Protein AF-A0A2U3AP61-F1 (afdb_monomer_lite)

Sequence (165 aa):
MNELLLEYKETLKNTKALLNRLKENEACEEDLSNVRSWISNLEFTIKWIRTGRQPGATRAIERRAAYDREVPVEPYWIQLNKDSNVEVFEIEVSEEEIEKDEMKQDLIKEIMKVLDKREKEVFEMSSNKLSQYKIADMLGISRDEVKVIISRCKRKIKNEGWILV

Radius of gyration: 37.17 Å; chains: 1; bounding box: 68×36×92 Å

Foldseek 3Di:
DVVVLVVLVVVLVVLVVVLVVCVVVVHDPVVNVVSVVVNVVSVQVSVCVVVVARPPDPDGPVVCVVPPDDPPDDVVVVVVPDDPPDDPDPPPQPPVNVVVVVVVVVVVVVLVVQQDPVLVLLVVCVVVVDDLVVSCVVVVHDSVVSVVSPVVSCVSCVVVVDDDD

pLDDT: mean 78.59, std 13.41, range [38.88, 95.5]

Organism: NCBI:txid202750

Structure (mmCIF, N/CA/C/O backbone):
data_AF-A0A2U3AP61-F1
#
_entry.id   AF-A0A2U3AP61-F1
#
loop_
_atom_site.group_PDB
_atom_site.id
_atom_site.type_symbol
_atom_site.label_atom_id
_atom_site.label_alt_id
_atom_site.label_comp_id
_atom_site.label_asym_id
_atom_site.label_entity_id
_atom_site.label_seq_id
_atom_site.pdbx_PDB_ins_code
_atom_site.Cartn_x
_atom_site.Cartn_y
_atom_site.Cartn_z
_atom_site.occupancy
_atom_site.B_iso_or_equiv
_atom_site.auth_seq_id
_atom_site.auth_comp_id
_atom_site.auth_asym_id
_atom_site.auth_atom_id
_atom_site.pdbx_PDB_model_num
ATOM 1 N N . MET A 1 1 ? 26.438 9.961 -11.277 1.00 69.75 1 MET A N 1
ATOM 2 C CA . MET A 1 1 ? 25.276 9.876 -12.202 1.00 69.75 1 MET A CA 1
ATOM 3 C C . MET A 1 1 ? 25.638 10.300 -13.627 1.00 69.75 1 MET A C 1
ATOM 5 O O . MET A 1 1 ? 25.311 9.573 -14.553 1.00 69.75 1 MET A O 1
ATOM 9 N N . ASN A 1 2 ? 26.354 11.417 -13.81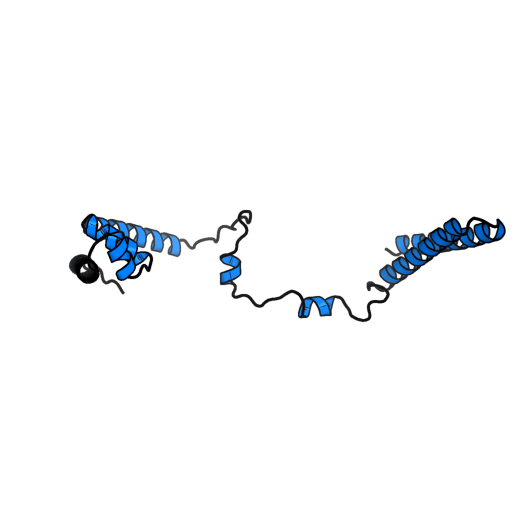6 1.00 79.62 2 ASN A N 1
ATOM 10 C CA . ASN A 1 2 ? 26.843 11.827 -15.144 1.00 79.62 2 ASN A CA 1
ATOM 11 C C . ASN A 1 2 ? 27.850 10.839 -15.756 1.00 79.62 2 ASN A C 1
ATOM 13 O O . ASN A 1 2 ? 27.800 10.598 -16.956 1.00 79.62 2 ASN A O 1
ATOM 17 N N . GLU A 1 3 ? 28.708 10.244 -14.926 1.00 87.75 3 GLU A N 1
ATOM 18 C CA . GLU A 1 3 ? 29.672 9.203 -15.312 1.00 87.75 3 GLU A CA 1
ATOM 19 C C . GLU A 1 3 ? 28.974 7.948 -15.857 1.00 87.75 3 GLU A C 1
ATOM 21 O O . GLU A 1 3 ? 29.183 7.579 -17.005 1.00 87.75 3 GLU A O 1
ATOM 26 N N . LEU A 1 4 ? 27.997 7.414 -15.116 1.00 88.25 4 LEU A N 1
ATOM 27 C CA . LEU A 1 4 ? 27.147 6.308 -15.570 1.00 88.25 4 LEU A CA 1
ATOM 28 C C . LEU A 1 4 ? 26.461 6.607 -16.917 1.00 88.25 4 LEU A C 1
ATOM 30 O O . LEU A 1 4 ? 26.393 5.768 -17.806 1.00 88.25 4 LEU A O 1
ATOM 34 N N . LEU A 1 5 ? 25.954 7.827 -17.113 1.00 90.88 5 LEU A N 1
ATOM 35 C CA . LEU A 1 5 ? 25.310 8.199 -18.376 1.00 90.88 5 LEU A CA 1
ATOM 36 C C . LEU A 1 5 ? 26.309 8.300 -19.544 1.00 90.88 5 LEU A C 1
ATOM 38 O O . LEU A 1 5 ? 25.918 8.102 -20.698 1.00 90.88 5 LEU A O 1
ATOM 42 N N . LEU A 1 6 ? 27.577 8.608 -19.265 1.00 92.50 6 LEU A N 1
ATOM 43 C CA . LEU A 1 6 ? 28.657 8.586 -20.250 1.00 92.50 6 LEU A CA 1
ATOM 44 C C . LEU A 1 6 ? 28.968 7.142 -20.674 1.00 92.50 6 LEU A C 1
ATOM 46 O O . LEU A 1 6 ? 28.959 6.856 -21.871 1.00 92.50 6 LEU A O 1
ATOM 50 N N . GLU A 1 7 ? 29.112 6.232 -19.710 1.00 92.06 7 GLU A N 1
ATOM 51 C CA . GLU A 1 7 ? 29.342 4.797 -19.945 1.00 92.06 7 GLU A CA 1
ATOM 52 C C . GLU A 1 7 ? 28.212 4.161 -20.770 1.00 92.06 7 GLU A C 1
ATOM 54 O O . GLU A 1 7 ? 28.448 3.427 -21.731 1.00 92.06 7 GLU A O 1
ATOM 59 N N . TYR A 1 8 ? 26.954 4.491 -20.463 1.00 92.12 8 TYR A N 1
ATOM 60 C CA . TYR A 1 8 ? 25.802 3.998 -21.225 1.00 92.12 8 TYR A CA 1
ATOM 61 C C . TYR A 1 8 ? 25.780 4.517 -22.673 1.00 92.12 8 TYR A C 1
ATOM 63 O O . TYR A 1 8 ? 25.370 3.814 -23.597 1.00 92.12 8 TYR A O 1
ATOM 71 N N . LYS A 1 9 ? 26.240 5.750 -22.913 1.00 92.50 9 LYS A N 1
ATOM 72 C CA . LYS A 1 9 ? 26.368 6.285 -24.278 1.00 92.50 9 LYS A CA 1
ATOM 73 C C . LYS A 1 9 ? 27.502 5.616 -25.047 1.00 92.50 9 LYS A C 1
ATOM 75 O O . LYS A 1 9 ? 27.368 5.385 -26.249 1.00 92.50 9 LYS A O 1
ATOM 80 N N . GLU A 1 10 ? 28.602 5.314 -24.371 1.00 94.81 10 GLU A N 1
ATOM 81 C CA . GLU A 1 10 ? 29.736 4.614 -24.965 1.00 94.81 10 GLU A CA 1
ATOM 82 C C . GLU A 1 10 ? 29.374 3.169 -25.328 1.00 94.81 10 GLU A C 1
ATOM 84 O O . GLU A 1 10 ? 29.580 2.742 -26.464 1.00 94.81 10 GLU A O 1
ATOM 89 N N . THR A 1 11 ? 28.713 2.447 -24.424 1.00 94.38 11 THR A N 1
ATOM 90 C CA . THR A 1 11 ? 28.185 1.101 -24.700 1.00 94.38 11 THR A CA 1
ATOM 91 C C . THR A 1 11 ? 27.147 1.104 -25.826 1.00 94.38 11 THR A C 1
ATOM 93 O O . THR A 1 11 ? 27.177 0.221 -26.685 1.00 94.38 11 THR A O 1
ATOM 96 N N . LEU A 1 12 ? 26.287 2.127 -25.923 1.00 94.75 12 LEU A N 1
ATOM 97 C CA . LEU A 1 12 ? 25.374 2.295 -27.063 1.00 94.75 12 LEU A CA 1
ATOM 98 C C . LEU A 1 12 ? 26.127 2.485 -28.391 1.00 94.75 12 LEU A C 1
ATOM 100 O O . LEU A 1 12 ? 25.736 1.939 -29.424 1.00 94.75 12 LEU A O 1
ATOM 104 N N . LYS A 1 13 ? 27.218 3.255 -28.387 1.00 95.31 13 LYS A N 1
ATOM 105 C CA . LYS A 1 13 ? 28.062 3.443 -29.574 1.00 95.31 13 LYS A CA 1
ATOM 106 C C . LYS A 1 13 ? 28.724 2.124 -29.989 1.00 95.31 13 LYS A C 1
ATOM 108 O O . LYS A 1 13 ? 28.698 1.775 -31.169 1.00 95.31 13 LYS A O 1
ATOM 113 N N . ASN A 1 14 ? 29.250 1.373 -29.023 1.00 95.19 14 ASN A N 1
ATOM 114 C CA . ASN A 1 14 ? 29.916 0.092 -29.257 1.00 95.19 14 ASN A CA 1
ATOM 115 C C . ASN A 1 14 ? 28.942 -0.980 -29.771 1.00 95.19 14 ASN A C 1
ATOM 117 O O . ASN A 1 14 ? 29.260 -1.693 -30.719 1.00 95.19 14 ASN A O 1
ATOM 121 N N . THR A 1 15 ? 27.729 -1.053 -29.218 1.00 93.19 15 THR A N 1
ATOM 122 C CA . THR A 1 15 ? 26.685 -1.994 -29.669 1.00 93.19 15 THR A CA 1
ATOM 123 C C . THR A 1 15 ? 26.154 -1.663 -31.065 1.00 93.19 15 THR A C 1
ATOM 125 O O . THR A 1 15 ? 25.918 -2.571 -31.860 1.00 93.19 15 THR A O 1
ATOM 128 N N . LYS A 1 16 ? 26.048 -0.378 -31.431 1.00 93.69 16 LYS A N 1
ATOM 129 C CA . LYS A 1 16 ? 25.739 0.035 -32.815 1.00 93.69 16 LYS A CA 1
ATOM 130 C C . LYS A 1 16 ? 26.848 -0.350 -33.796 1.00 93.69 16 LYS A C 1
ATOM 132 O O . LYS A 1 16 ? 26.554 -0.826 -34.889 1.00 93.69 16 LYS A O 1
ATOM 137 N N . ALA A 1 17 ? 28.111 -0.189 -33.402 1.00 93.94 17 ALA A N 1
ATOM 138 C CA . ALA A 1 17 ? 29.243 -0.636 -34.211 1.00 93.94 17 ALA A CA 1
ATOM 139 C C . ALA A 1 17 ? 29.262 -2.168 -34.368 1.00 93.94 17 ALA A C 1
ATOM 141 O O . ALA A 1 17 ? 29.504 -2.663 -35.467 1.00 93.94 17 ALA A O 1
ATOM 142 N N . LEU A 1 18 ? 28.944 -2.911 -33.303 1.00 92.12 18 LEU A N 1
ATOM 143 C CA . LEU A 1 18 ? 28.789 -4.366 -33.342 1.00 92.12 18 LEU A CA 1
ATOM 144 C C . LEU A 1 18 ? 27.689 -4.790 -34.324 1.00 92.12 18 LEU A C 1
ATOM 146 O O . LEU A 1 18 ? 27.921 -5.676 -35.139 1.00 92.12 18 LEU A O 1
ATOM 150 N N . LEU A 1 19 ? 26.528 -4.123 -34.303 1.00 92.50 19 LEU A N 1
ATOM 151 C CA . LEU A 1 19 ? 25.440 -4.406 -35.242 1.00 92.50 19 LEU A CA 1
ATOM 152 C C . LEU A 1 19 ? 25.884 -4.241 -36.702 1.00 92.50 19 LEU A C 1
ATOM 154 O O . LEU A 1 19 ? 25.516 -5.053 -37.544 1.00 92.50 19 LEU A O 1
ATOM 158 N N . ASN A 1 20 ? 26.664 -3.202 -37.007 1.00 91.81 20 ASN A N 1
ATOM 159 C CA . ASN A 1 20 ? 27.165 -2.977 -38.364 1.00 91.81 20 ASN A CA 1
ATOM 160 C C . ASN A 1 20 ? 28.150 -4.072 -38.791 1.00 91.81 20 ASN A C 1
ATOM 162 O O . ASN A 1 20 ? 27.990 -4.624 -39.872 1.00 91.81 20 ASN A O 1
ATOM 166 N N . ARG A 1 21 ? 29.080 -4.466 -37.912 1.00 92.38 21 ARG A N 1
ATOM 167 C CA . ARG A 1 21 ? 30.010 -5.578 -38.177 1.00 92.38 21 ARG A CA 1
ATOM 168 C C . ARG A 1 21 ? 29.285 -6.904 -38.412 1.00 92.38 21 ARG A C 1
ATOM 170 O O . ARG A 1 21 ? 29.663 -7.667 -39.289 1.00 92.38 21 ARG A O 1
ATOM 177 N N . LEU A 1 22 ? 28.231 -7.179 -37.644 1.00 90.44 22 LEU A N 1
ATOM 178 C CA . LEU A 1 22 ? 27.420 -8.388 -37.819 1.00 90.44 22 LEU A CA 1
ATOM 179 C C . LEU A 1 22 ? 26.644 -8.380 -39.141 1.00 90.44 22 LEU A C 1
ATOM 181 O O . LEU A 1 22 ? 26.495 -9.427 -39.759 1.00 90.44 22 LEU A O 1
ATOM 185 N N . LYS A 1 23 ? 26.186 -7.207 -39.597 1.00 89.38 23 LYS A N 1
ATOM 186 C CA . LYS A 1 23 ? 25.564 -7.059 -40.921 1.00 89.38 23 LYS A CA 1
ATOM 187 C C . LYS A 1 23 ? 26.565 -7.263 -42.057 1.00 89.38 23 LYS A C 1
ATOM 189 O O . LYS A 1 23 ? 26.215 -7.895 -43.042 1.00 89.38 23 LYS A O 1
ATOM 194 N N . GLU A 1 24 ? 27.777 -6.729 -41.920 1.00 90.62 24 GLU A N 1
ATOM 195 C CA . GLU A 1 24 ? 28.858 -6.890 -42.905 1.00 90.62 24 GLU A CA 1
ATOM 196 C C . GLU A 1 24 ? 29.314 -8.351 -43.028 1.00 90.62 24 GLU A C 1
ATOM 198 O O . GLU A 1 24 ? 29.644 -8.795 -44.121 1.00 90.62 24 GLU A O 1
ATOM 203 N N . ASN A 1 25 ? 29.279 -9.105 -41.927 1.00 90.62 25 ASN A N 1
ATOM 204 C CA . ASN A 1 25 ? 29.666 -10.516 -41.880 1.00 90.62 25 ASN A CA 1
ATOM 205 C C . ASN A 1 25 ? 28.513 -11.498 -42.178 1.00 90.62 25 ASN A C 1
ATOM 207 O O . ASN A 1 25 ? 28.684 -12.690 -41.938 1.00 90.62 25 ASN A O 1
ATOM 211 N N . GLU A 1 26 ? 27.345 -11.019 -42.629 1.00 85.62 26 GLU A N 1
ATOM 212 C CA . GLU A 1 26 ? 26.146 -11.842 -42.889 1.00 85.62 26 GLU A CA 1
ATOM 213 C C . GLU A 1 26 ? 25.776 -12.780 -41.717 1.00 85.62 26 GLU A C 1
ATOM 215 O O . GLU A 1 26 ? 25.438 -13.949 -41.898 1.00 85.62 26 GLU A O 1
ATOM 220 N N . ALA A 1 27 ? 25.855 -12.266 -40.483 1.00 84.69 27 ALA A N 1
ATOM 221 C CA . ALA A 1 27 ? 25.522 -13.026 -39.281 1.00 84.69 27 ALA A CA 1
ATOM 222 C C . ALA A 1 27 ? 24.045 -13.464 -39.251 1.00 84.69 27 ALA A C 1
ATOM 224 O O . ALA A 1 27 ? 23.183 -12.879 -39.913 1.00 84.69 27 ALA A O 1
ATOM 225 N N . CYS A 1 28 ? 23.747 -14.469 -38.422 1.00 88.62 28 CYS A N 1
ATOM 226 C CA . CYS A 1 28 ? 22.399 -15.006 -38.264 1.00 88.62 28 CYS A CA 1
ATOM 227 C C . CYS A 1 28 ? 21.386 -13.908 -37.884 1.00 88.62 28 CYS A C 1
ATOM 229 O O . CYS A 1 28 ? 21.680 -12.988 -37.114 1.00 88.62 28 CYS A O 1
ATOM 231 N N . GLU A 1 29 ? 20.159 -14.025 -38.393 1.00 89.62 29 GLU A N 1
ATOM 232 C CA . GLU A 1 29 ? 19.079 -13.075 -38.110 1.00 89.62 29 GLU A CA 1
ATOM 233 C C . GLU A 1 29 ? 18.745 -12.998 -36.609 1.00 89.62 29 GLU A C 1
ATOM 235 O O . GLU A 1 29 ? 18.387 -11.932 -36.100 1.00 89.62 29 GLU A O 1
ATOM 240 N N . GLU A 1 30 ? 18.952 -14.094 -35.876 1.00 91.31 30 GLU A N 1
ATOM 241 C CA . GLU A 1 30 ? 18.786 -14.158 -34.423 1.00 91.31 30 GLU A CA 1
ATOM 242 C C . GLU A 1 30 ? 19.792 -13.257 -33.685 1.00 91.31 30 GLU A C 1
ATOM 244 O O . GLU A 1 30 ? 19.400 -12.466 -32.823 1.00 91.31 30 GLU A O 1
ATOM 249 N N . ASP A 1 31 ? 21.065 -13.270 -34.090 1.00 89.38 31 ASP A N 1
ATOM 250 C CA . ASP A 1 31 ? 22.102 -12.400 -33.519 1.00 89.38 31 ASP A CA 1
ATOM 251 C C . ASP A 1 31 ? 21.810 -10.924 -33.807 1.00 89.38 31 ASP A C 1
ATOM 253 O O . ASP A 1 31 ? 21.931 -10.060 -32.933 1.00 89.38 31 ASP A O 1
ATOM 257 N N . LEU A 1 32 ? 21.349 -10.622 -35.024 1.00 90.12 32 LEU A N 1
ATOM 258 C CA . LEU A 1 32 ? 20.934 -9.272 -35.400 1.00 90.12 32 LEU A CA 1
ATOM 259 C C . LEU A 1 32 ? 19.732 -8.794 -34.575 1.00 90.12 32 LEU A C 1
ATOM 261 O O . LEU A 1 32 ? 19.686 -7.624 -34.185 1.00 90.12 32 LEU A O 1
ATOM 265 N N . SER A 1 33 ? 18.768 -9.675 -34.302 1.00 92.75 33 SER A N 1
ATOM 266 C CA . SER A 1 33 ? 17.601 -9.383 -33.464 1.00 92.75 33 SER A CA 1
ATOM 267 C C . SER A 1 33 ? 18.003 -9.105 -32.013 1.00 92.75 33 SER A C 1
ATOM 269 O O . SER A 1 33 ? 17.619 -8.077 -31.444 1.00 92.75 33 SER A O 1
ATOM 271 N N . ASN A 1 34 ? 18.865 -9.952 -31.445 1.00 93.88 34 ASN A N 1
ATOM 272 C CA . ASN A 1 34 ? 19.380 -9.799 -30.085 1.00 93.88 34 ASN A CA 1
ATOM 273 C C . ASN A 1 34 ? 20.112 -8.463 -29.904 1.00 93.88 34 ASN A C 1
ATOM 275 O O . ASN A 1 34 ? 19.815 -7.707 -28.976 1.00 93.88 34 ASN A O 1
ATOM 279 N N . VAL A 1 35 ? 20.994 -8.101 -30.840 1.00 92.38 35 VAL A N 1
ATOM 280 C CA . VAL A 1 35 ? 21.728 -6.828 -30.771 1.00 92.38 35 VAL A CA 1
ATOM 281 C C . VAL A 1 35 ? 20.800 -5.620 -30.946 1.00 92.38 35 VAL A C 1
ATOM 283 O O . VAL A 1 35 ? 20.980 -4.603 -30.271 1.00 92.38 35 VAL A O 1
ATOM 286 N N . ARG A 1 36 ? 19.763 -5.707 -31.791 1.00 93.38 36 ARG A N 1
ATOM 287 C CA . ARG A 1 36 ? 18.736 -4.649 -31.895 1.00 93.38 36 ARG A CA 1
ATOM 288 C C . ARG A 1 36 ? 17.968 -4.473 -30.584 1.00 93.38 36 ARG A C 1
ATOM 290 O O . ARG A 1 36 ? 17.723 -3.335 -30.181 1.00 93.38 36 ARG A O 1
ATOM 297 N N . SER A 1 37 ? 17.635 -5.571 -29.906 1.00 94.88 37 SER A N 1
ATOM 298 C CA . SER A 1 37 ? 16.999 -5.546 -28.584 1.00 94.88 37 SER A CA 1
ATOM 299 C C . SER A 1 37 ? 17.892 -4.859 -27.545 1.00 94.88 37 SER A C 1
ATOM 301 O O . SER A 1 37 ? 17.440 -3.969 -26.822 1.00 94.88 37 SER A O 1
ATOM 303 N N . TRP A 1 38 ? 19.195 -5.164 -27.532 1.00 95.06 38 TRP A N 1
ATOM 304 C CA . TRP A 1 38 ? 20.157 -4.496 -26.648 1.00 95.06 38 TRP A CA 1
ATOM 305 C C . TRP A 1 38 ? 20.242 -2.989 -26.898 1.00 95.06 38 TRP A C 1
ATOM 307 O O . TRP A 1 38 ? 20.220 -2.209 -25.946 1.00 95.06 38 TRP A O 1
ATOM 317 N N . ILE A 1 39 ? 20.273 -2.563 -28.165 1.00 95.50 39 ILE A N 1
ATOM 318 C CA . ILE A 1 39 ? 20.256 -1.139 -28.530 1.00 95.50 39 ILE A CA 1
ATOM 319 C C . ILE A 1 39 ? 18.982 -0.465 -28.007 1.00 95.50 39 ILE A C 1
ATOM 321 O O . ILE A 1 39 ? 19.067 0.597 -27.390 1.00 95.50 39 ILE A O 1
ATOM 325 N N . SER A 1 40 ? 17.817 -1.093 -28.192 1.00 94.38 40 SER A N 1
ATOM 326 C CA . SER A 1 40 ? 16.539 -0.560 -27.706 1.00 94.38 40 SER A CA 1
ATOM 327 C C . SER A 1 40 ? 16.523 -0.397 -26.181 1.00 94.38 40 SER A C 1
ATOM 329 O O . SER A 1 40 ? 16.133 0.658 -25.673 1.00 94.38 40 SER A O 1
ATOM 331 N N . ASN A 1 41 ? 17.036 -1.388 -25.447 1.00 94.38 41 ASN A N 1
ATOM 332 C CA . ASN A 1 41 ? 17.134 -1.342 -23.987 1.00 94.38 41 ASN A CA 1
ATOM 333 C C . ASN A 1 41 ? 18.081 -0.238 -23.497 1.00 94.38 41 ASN A C 1
ATOM 335 O O . ASN A 1 41 ? 17.764 0.477 -22.541 1.00 94.38 41 ASN A O 1
ATOM 339 N N . LEU A 1 42 ? 19.227 -0.058 -24.160 1.00 94.19 42 LEU A N 1
ATOM 340 C CA . LEU A 1 42 ? 20.178 1.005 -23.831 1.00 94.19 42 LEU A CA 1
ATOM 341 C C . LEU A 1 42 ? 19.575 2.391 -24.097 1.00 94.19 42 LEU A C 1
ATOM 343 O O . LEU A 1 42 ? 19.666 3.275 -23.247 1.00 94.19 42 LEU A O 1
ATOM 347 N N . GLU A 1 43 ? 18.898 2.583 -25.232 1.00 93.50 43 GLU A N 1
ATOM 348 C CA . GLU A 1 43 ? 18.223 3.845 -25.563 1.00 93.50 43 GLU A CA 1
ATOM 349 C C . GLU A 1 43 ? 17.090 4.170 -24.581 1.00 93.50 43 GLU A C 1
ATOM 351 O O . GLU A 1 43 ? 16.952 5.318 -24.143 1.00 93.50 43 GLU A O 1
ATOM 356 N N . PHE A 1 44 ? 16.317 3.157 -24.183 1.00 93.00 44 PHE A N 1
ATOM 357 C CA . PHE A 1 44 ? 15.288 3.281 -23.157 1.00 93.00 44 PHE A CA 1
ATOM 358 C C . PHE A 1 44 ? 15.890 3.706 -21.811 1.00 93.00 44 PHE A C 1
ATOM 360 O O . PHE A 1 44 ? 15.461 4.702 -21.223 1.00 93.00 44 PHE A O 1
ATOM 367 N N . THR A 1 45 ? 16.941 3.022 -21.362 1.00 91.50 45 THR A N 1
ATOM 368 C CA . THR A 1 45 ? 17.602 3.303 -20.080 1.00 91.50 45 THR A CA 1
ATOM 369 C C . THR A 1 45 ? 18.221 4.702 -20.056 1.00 91.50 45 THR A C 1
ATOM 371 O O . THR A 1 45 ? 17.984 5.466 -19.119 1.00 91.50 45 THR A O 1
ATOM 374 N N . ILE A 1 46 ? 18.920 5.108 -21.124 1.00 92.38 46 ILE A N 1
ATOM 375 C CA . ILE A 1 46 ? 19.483 6.464 -21.256 1.00 92.38 46 ILE A CA 1
ATOM 376 C C . ILE A 1 46 ? 18.379 7.521 -21.186 1.00 92.38 46 ILE A C 1
ATOM 378 O O . ILE A 1 46 ? 18.534 8.544 -20.513 1.00 92.38 46 ILE A O 1
ATOM 382 N N . LYS A 1 47 ? 17.253 7.295 -21.872 1.00 90.81 47 LYS A N 1
ATOM 383 C CA . LYS A 1 47 ? 16.124 8.229 -21.858 1.00 90.81 47 LYS A CA 1
ATOM 384 C C . LYS A 1 47 ? 15.515 8.339 -20.463 1.00 90.81 47 LYS A C 1
ATOM 386 O O . LYS A 1 47 ? 15.192 9.454 -20.049 1.00 90.81 47 LYS A O 1
ATOM 391 N N . TRP A 1 48 ? 15.406 7.231 -19.735 1.00 90.12 48 TRP A N 1
ATOM 392 C CA . TRP A 1 48 ? 14.884 7.225 -18.372 1.00 90.12 48 TRP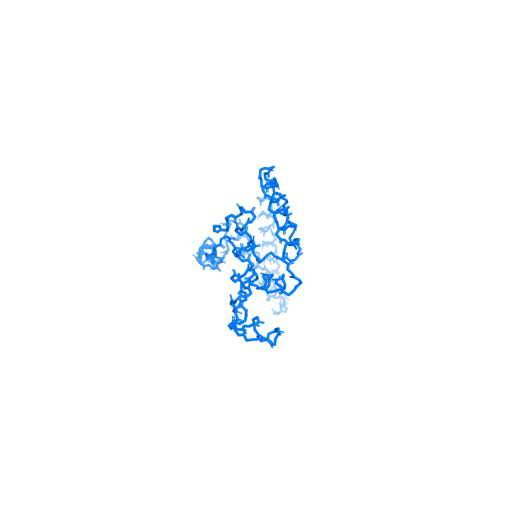 A CA 1
ATOM 393 C C . TRP A 1 48 ? 15.804 7.991 -17.423 1.00 90.12 48 TRP A C 1
ATOM 395 O O . TRP A 1 48 ? 15.354 8.941 -16.788 1.00 90.12 48 TRP A O 1
ATOM 405 N N . ILE A 1 49 ? 17.099 7.667 -17.399 1.00 87.62 49 ILE A N 1
ATOM 406 C CA . ILE A 1 49 ? 18.078 8.329 -16.522 1.00 87.62 49 ILE A CA 1
ATOM 407 C C . ILE A 1 49 ? 18.151 9.832 -16.827 1.00 87.62 49 ILE A C 1
ATOM 409 O O . ILE A 1 49 ? 18.190 10.646 -15.911 1.00 87.62 49 ILE A O 1
ATOM 413 N N . ARG A 1 50 ? 18.099 10.228 -18.108 1.00 86.50 50 ARG A N 1
ATOM 414 C CA . ARG A 1 50 ? 18.148 11.644 -18.511 1.00 86.50 50 ARG A CA 1
ATOM 415 C C . ARG A 1 50 ? 16.910 12.439 -18.096 1.00 86.50 50 ARG A C 1
ATOM 417 O O . ARG A 1 50 ? 17.018 13.629 -17.828 1.00 86.50 50 ARG A O 1
ATOM 424 N N . THR A 1 51 ? 15.731 11.823 -18.140 1.00 84.44 51 THR A N 1
ATOM 425 C CA . THR A 1 51 ? 14.458 12.525 -17.892 1.00 84.44 51 THR A CA 1
ATOM 426 C C . THR A 1 51 ? 13.927 12.329 -16.476 1.00 84.44 51 THR A C 1
ATOM 428 O O . THR A 1 51 ? 12.998 13.031 -16.085 1.00 84.44 51 THR A O 1
ATOM 431 N N . GLY A 1 52 ? 14.465 11.363 -15.724 1.00 81.38 52 GLY A N 1
ATOM 432 C CA . GLY A 1 52 ? 13.929 10.933 -14.431 1.00 81.38 52 GLY A CA 1
ATOM 433 C C . GLY A 1 52 ? 12.517 10.340 -14.519 1.00 81.38 52 GLY A C 1
ATOM 434 O O . GLY A 1 52 ? 11.872 10.123 -13.498 1.00 81.38 52 GLY A O 1
ATOM 435 N N . ARG A 1 53 ? 12.003 10.098 -15.732 1.00 77.62 53 ARG A N 1
ATOM 436 C CA . ARG A 1 53 ? 10.634 9.644 -16.000 1.00 77.62 53 ARG A CA 1
ATOM 437 C C . ARG A 1 53 ? 10.666 8.434 -16.917 1.00 77.62 53 ARG A C 1
ATOM 439 O O . ARG A 1 53 ? 11.483 8.371 -17.834 1.00 77.62 53 ARG A O 1
ATOM 446 N N . GLN A 1 54 ? 9.752 7.493 -16.689 1.00 82.44 54 GLN A N 1
ATOM 447 C CA . GLN A 1 54 ? 9.649 6.300 -17.523 1.00 82.44 54 GLN A CA 1
ATOM 448 C C . GLN A 1 54 ? 9.394 6.703 -18.988 1.00 82.44 54 GLN A C 1
ATOM 450 O O . GLN A 1 54 ? 8.389 7.363 -19.281 1.00 82.44 54 GLN A O 1
ATOM 455 N N . PRO A 1 55 ? 10.268 6.312 -19.931 1.00 81.69 55 PRO A N 1
ATOM 456 C CA . PRO A 1 55 ? 10.055 6.579 -21.343 1.00 81.69 55 PRO A CA 1
ATOM 457 C C . PRO A 1 55 ? 8.763 5.923 -21.838 1.00 81.69 55 PRO A C 1
ATOM 459 O O . PRO A 1 55 ? 8.550 4.734 -21.638 1.00 81.69 55 PRO A O 1
ATOM 462 N N . GLY A 1 56 ? 7.902 6.695 -22.503 1.00 79.25 56 GLY A N 1
ATOM 463 C CA . GLY A 1 56 ? 6.629 6.196 -23.039 1.00 79.25 56 GLY A CA 1
ATOM 464 C C . GLY A 1 56 ? 5.441 6.315 -22.079 1.00 79.25 56 GLY A C 1
ATOM 465 O O . GLY A 1 56 ? 4.302 6.209 -22.523 1.00 79.25 56 GLY A O 1
ATOM 466 N N . ALA A 1 57 ? 5.665 6.629 -20.800 1.00 77.56 57 ALA A N 1
ATOM 467 C CA . ALA A 1 57 ? 4.578 6.990 -19.899 1.00 77.56 57 ALA A CA 1
ATOM 468 C C . ALA A 1 57 ? 4.124 8.435 -20.177 1.00 77.56 57 ALA A C 1
ATOM 470 O O . ALA A 1 57 ? 4.881 9.386 -19.992 1.00 77.56 57 ALA A O 1
ATOM 471 N N . THR A 1 58 ? 2.875 8.615 -20.615 1.00 68.12 58 THR A N 1
ATOM 472 C CA . THR A 1 58 ? 2.254 9.944 -20.799 1.00 68.12 58 THR A CA 1
ATOM 473 C C . THR A 1 58 ? 1.852 10.599 -19.479 1.00 68.12 58 THR A C 1
ATOM 475 O O . THR A 1 58 ? 1.666 11.813 -19.427 1.00 68.12 58 THR A O 1
ATOM 478 N N . ARG A 1 59 ? 1.706 9.815 -18.404 1.00 66.38 59 ARG A N 1
ATOM 479 C CA . ARG A 1 59 ? 1.250 10.274 -17.085 1.00 66.38 59 ARG A CA 1
ATOM 480 C C . ARG A 1 59 ? 2.300 9.945 -16.024 1.00 66.38 59 ARG A C 1
ATOM 482 O O . ARG A 1 59 ? 2.882 8.865 -16.046 1.00 66.38 59 ARG A O 1
ATOM 489 N N . ALA A 1 60 ? 2.537 10.882 -15.110 1.00 66.94 60 ALA A N 1
ATOM 490 C CA . ALA A 1 60 ? 3.486 10.722 -14.012 1.00 66.94 60 ALA A CA 1
ATOM 491 C C . ALA A 1 60 ? 2.952 9.785 -12.911 1.00 66.94 60 ALA A C 1
ATOM 493 O O . ALA A 1 60 ? 1.739 9.619 -12.758 1.00 66.94 60 ALA A O 1
ATOM 494 N N . ILE A 1 61 ? 3.869 9.199 -12.132 1.00 65.44 61 ILE A N 1
ATOM 495 C CA . ILE A 1 61 ? 3.562 8.246 -11.048 1.00 65.44 61 ILE A CA 1
ATOM 496 C C . ILE A 1 61 ? 2.690 8.863 -9.942 1.00 65.44 61 ILE A C 1
ATOM 498 O O . ILE A 1 61 ? 1.856 8.179 -9.360 1.00 65.44 61 ILE A O 1
ATOM 502 N N . GLU A 1 62 ? 2.808 10.174 -9.729 1.00 59.31 62 GLU A N 1
ATOM 503 C CA . GLU A 1 62 ? 2.010 10.959 -8.779 1.00 59.31 62 GLU A CA 1
ATOM 504 C C . GLU A 1 62 ? 0.494 10.839 -9.015 1.00 59.31 62 GLU A C 1
ATOM 506 O O . GLU A 1 62 ? -0.284 10.849 -8.067 1.00 59.31 62 GLU A O 1
ATOM 511 N N . ARG A 1 63 ? 0.054 10.612 -10.263 1.00 60.75 63 ARG A N 1
ATOM 512 C CA . ARG A 1 63 ? -1.370 10.378 -10.552 1.00 60.75 63 ARG A CA 1
ATOM 513 C C . ARG A 1 63 ? -1.869 9.000 -10.129 1.00 60.75 63 ARG A C 1
ATOM 515 O O . ARG A 1 63 ? -3.068 8.862 -9.925 1.00 60.75 63 ARG A O 1
ATOM 522 N N . ARG A 1 64 ? -0.996 7.992 -10.018 1.00 57.16 64 ARG A N 1
ATOM 523 C CA . ARG A 1 64 ? -1.385 6.676 -9.480 1.00 57.16 64 ARG A CA 1
ATOM 524 C C . ARG A 1 64 ? -1.550 6.728 -7.964 1.00 57.16 64 ARG A C 1
ATOM 526 O O . ARG A 1 64 ? -2.455 6.094 -7.445 1.00 57.16 64 ARG A O 1
ATOM 533 N N . ALA A 1 65 ? -0.733 7.517 -7.265 1.00 55.56 65 ALA A N 1
ATOM 534 C CA . ALA A 1 65 ? -0.832 7.653 -5.811 1.00 55.56 65 ALA A CA 1
ATOM 535 C C . ALA A 1 65 ? -2.185 8.239 -5.367 1.00 55.56 65 ALA A C 1
ATOM 537 O O . ALA A 1 65 ? -2.779 7.735 -4.424 1.00 55.56 65 ALA A O 1
ATOM 538 N N . ALA A 1 66 ? -2.712 9.227 -6.099 1.00 54.19 66 ALA A N 1
ATOM 539 C CA . ALA A 1 66 ? -3.974 9.883 -5.746 1.00 54.19 66 ALA A CA 1
ATOM 540 C C . ALA A 1 66 ? -5.232 9.006 -5.911 1.00 54.19 66 ALA A C 1
ATOM 542 O O . ALA A 1 66 ? -6.237 9.282 -5.266 1.00 54.19 66 ALA A O 1
ATOM 543 N N . TYR A 1 67 ? -5.208 7.996 -6.790 1.00 54.53 67 TYR A N 1
ATOM 544 C CA . TYR A 1 67 ? -6.411 7.224 -7.138 1.00 54.53 67 TYR A CA 1
ATOM 545 C C . TYR A 1 67 ? -6.335 5.737 -6.780 1.00 54.53 67 TYR A C 1
ATOM 547 O O . TYR A 1 67 ? -7.385 5.140 -6.563 1.00 54.53 67 TYR A O 1
ATOM 555 N N . ASP A 1 68 ? -5.145 5.130 -6.694 1.00 57.09 68 ASP A N 1
ATOM 556 C CA . ASP A 1 68 ? -5.056 3.665 -6.645 1.00 57.09 68 ASP A CA 1
ATOM 557 C C . ASP A 1 68 ? -4.818 3.047 -5.256 1.00 57.09 68 ASP A C 1
ATOM 559 O O . ASP A 1 68 ? -4.903 1.822 -5.181 1.00 57.09 68 ASP A O 1
ATOM 563 N N . ARG A 1 69 ? -4.520 3.775 -4.158 1.00 57.09 69 ARG A N 1
ATOM 564 C CA . ARG A 1 69 ? -4.174 3.099 -2.872 1.00 57.09 69 ARG A CA 1
ATOM 565 C C . ARG A 1 69 ? -4.541 3.758 -1.540 1.00 57.09 69 ARG A C 1
ATOM 567 O O . ARG A 1 69 ? -4.159 3.216 -0.509 1.00 57.09 69 ARG A O 1
ATOM 574 N N . GLU A 1 70 ? -5.310 4.837 -1.508 1.00 62.06 70 GLU A N 1
ATOM 575 C CA . GLU A 1 70 ? -5.822 5.354 -0.232 1.00 62.06 70 GLU A CA 1
ATOM 576 C C . GLU A 1 70 ? -7.323 5.092 -0.154 1.00 62.06 70 GLU A C 1
ATOM 578 O O . GLU A 1 70 ? -8.142 5.869 -0.638 1.00 62.06 70 GLU A O 1
ATOM 583 N N . VAL A 1 71 ? -7.694 3.948 0.429 1.00 66.69 71 VAL A N 1
ATOM 584 C CA . VAL A 1 71 ? -9.047 3.797 0.968 1.00 66.69 71 VAL A CA 1
ATOM 585 C C . VAL A 1 71 ? -9.057 4.627 2.249 1.00 66.69 71 VAL A C 1
ATOM 587 O O . VAL A 1 71 ? -8.274 4.314 3.145 1.00 66.69 71 VAL A O 1
ATOM 590 N N . PRO A 1 72 ? -9.874 5.687 2.363 1.00 64.75 72 PRO A N 1
ATOM 591 C CA . PRO A 1 72 ? -10.002 6.401 3.621 1.00 64.75 72 PRO A CA 1
ATOM 592 C C . PRO A 1 72 ? -10.591 5.428 4.643 1.00 64.75 72 PRO A C 1
ATOM 594 O O . PRO A 1 72 ? -11.754 5.038 4.551 1.00 64.75 72 PRO A O 1
ATOM 59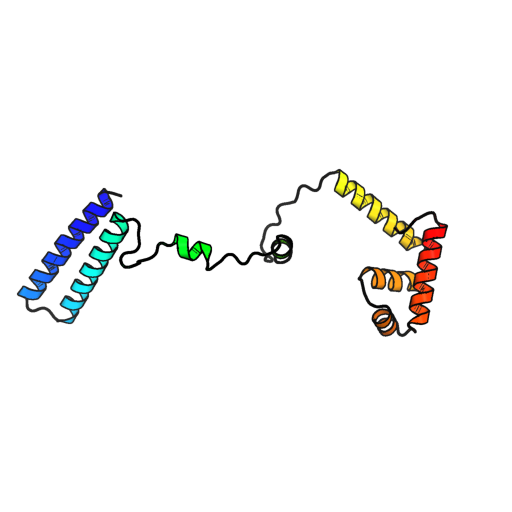7 N N . VAL A 1 73 ? -9.762 4.992 5.585 1.00 68.25 73 VAL A N 1
ATOM 598 C CA . VAL A 1 73 ? -10.169 4.115 6.681 1.00 68.25 73 VAL A CA 1
ATOM 599 C C . VAL A 1 73 ? -10.132 4.926 7.961 1.00 68.25 73 VAL A C 1
ATOM 601 O O . VAL A 1 73 ? -9.206 5.702 8.194 1.00 68.25 73 VAL A O 1
ATOM 604 N N . GLU A 1 74 ? -11.143 4.746 8.803 1.00 76.56 74 GLU A N 1
ATOM 605 C CA . GLU A 1 74 ? -11.113 5.303 10.150 1.00 76.56 74 GLU A CA 1
ATOM 606 C C . G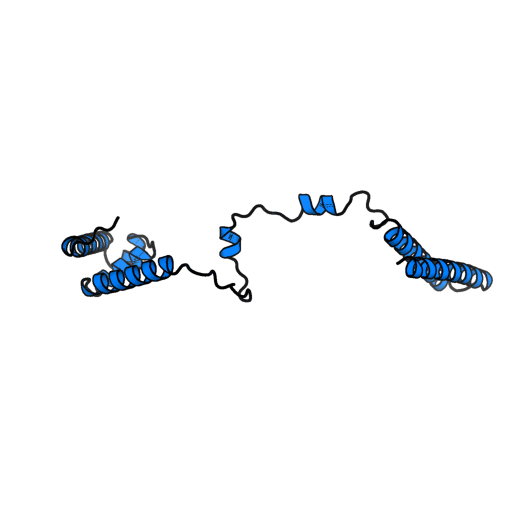LU A 1 74 ? -9.885 4.741 10.897 1.00 76.56 74 GLU A C 1
ATOM 608 O O . GLU A 1 74 ? -9.669 3.524 10.849 1.00 76.56 74 GLU A O 1
ATOM 613 N N . PRO A 1 75 ? -9.082 5.578 11.588 1.00 75.31 75 PRO A N 1
ATOM 614 C CA . PRO A 1 75 ? -7.836 5.148 12.236 1.00 75.31 75 PRO A CA 1
ATOM 615 C C . PRO A 1 75 ? -8.003 3.947 13.177 1.00 75.31 75 PRO A C 1
ATOM 617 O O . PRO A 1 75 ? -7.093 3.131 13.324 1.00 75.31 75 PRO A O 1
ATOM 620 N N . TYR A 1 76 ? -9.196 3.803 13.756 1.00 76.31 76 TYR A N 1
ATOM 621 C CA . TYR A 1 76 ? -9.596 2.667 14.577 1.00 76.31 76 TYR A CA 1
ATOM 622 C C . TYR A 1 76 ? -9.411 1.307 13.874 1.00 76.31 76 TYR A C 1
ATOM 624 O O . TYR A 1 76 ? -8.896 0.364 14.473 1.00 76.31 76 TYR A O 1
ATOM 632 N N . TRP A 1 77 ? -9.752 1.192 12.585 1.00 70.94 77 TRP A N 1
ATOM 633 C CA . TRP A 1 77 ? -9.660 -0.078 11.849 1.00 70.94 77 TRP A CA 1
ATOM 634 C C . TRP A 1 77 ? -8.221 -0.520 11.582 1.00 70.94 77 TRP A C 1
ATOM 636 O O . TRP A 1 77 ? -7.960 -1.718 11.475 1.00 70.94 77 TRP A O 1
ATOM 646 N N . ILE A 1 78 ? -7.286 0.428 11.507 1.00 71.19 78 ILE A N 1
ATOM 647 C CA . ILE A 1 78 ? -5.852 0.155 11.344 1.00 71.19 78 ILE A CA 1
ATOM 648 C C . ILE A 1 78 ? -5.272 -0.382 12.659 1.00 71.19 78 ILE A C 1
ATOM 650 O O . ILE A 1 78 ? -4.457 -1.299 12.655 1.00 71.19 78 ILE A O 1
ATOM 654 N N . GLN A 1 79 ? -5.732 0.149 13.796 1.00 70.88 79 GLN A N 1
ATOM 655 C CA . GLN A 1 79 ? -5.329 -0.321 15.124 1.00 70.88 79 GLN A CA 1
ATOM 656 C C . GLN A 1 79 ? -5.881 -1.714 15.449 1.00 70.88 79 GLN A C 1
ATOM 658 O O . GLN A 1 79 ? -5.225 -2.473 16.161 1.00 70.88 79 GLN A O 1
ATOM 663 N N . LEU A 1 80 ? -7.072 -2.040 14.935 1.00 66.31 80 LEU A N 1
ATOM 664 C CA . LEU A 1 80 ? -7.742 -3.319 15.170 1.00 66.31 80 LEU A CA 1
ATOM 665 C C . LEU A 1 80 ? -7.165 -4.457 14.309 1.00 66.31 80 LEU A C 1
ATOM 667 O O . LEU A 1 80 ? -7.077 -5.589 14.774 1.00 66.31 80 LEU A O 1
ATOM 671 N N . ASN A 1 81 ? -6.748 -4.157 13.075 1.00 61.66 81 ASN A N 1
ATOM 672 C CA . ASN A 1 81 ? -6.145 -5.114 12.140 1.00 61.66 81 ASN A CA 1
ATOM 673 C C . ASN A 1 81 ? -4.610 -5.044 12.166 1.00 61.66 81 ASN A C 1
ATOM 675 O O . ASN A 1 81 ? -3.971 -4.933 11.120 1.00 61.66 81 ASN A O 1
ATOM 679 N N . LYS A 1 82 ? -3.997 -5.069 13.353 1.00 59.75 82 LYS A N 1
ATOM 680 C CA . LYS A 1 82 ? -2.541 -5.230 13.440 1.00 59.75 82 LYS A CA 1
ATOM 681 C C . LYS A 1 82 ? -2.177 -6.647 12.997 1.00 59.75 82 LYS A C 1
ATOM 683 O O . LYS A 1 82 ? -2.723 -7.615 13.528 1.00 59.75 82 LYS A O 1
ATOM 688 N N . ASP A 1 83 ? -1.249 -6.768 12.050 1.00 59.81 83 ASP A N 1
ATOM 689 C CA . ASP A 1 83 ? -0.616 -8.053 11.755 1.00 59.81 83 ASP A CA 1
ATOM 690 C C . ASP A 1 83 ? 0.003 -8.609 13.044 1.00 59.81 83 ASP A C 1
ATOM 692 O O . ASP A 1 83 ? 0.553 -7.863 13.857 1.00 59.81 83 ASP A O 1
ATOM 696 N N . SER A 1 84 ? -0.049 -9.928 13.229 1.00 59.91 84 SER A N 1
ATOM 697 C CA . SER A 1 84 ? 0.419 -10.603 14.451 1.00 59.91 84 SER A CA 1
ATOM 698 C C . SER A 1 84 ? 1.903 -10.360 14.783 1.00 59.91 84 SER A C 1
ATOM 700 O O . SER A 1 84 ? 2.329 -10.671 15.889 1.00 59.91 84 SER A O 1
ATOM 702 N N . ASN A 1 85 ? 2.670 -9.802 13.838 1.00 58.00 85 ASN A N 1
ATOM 703 C CA . ASN A 1 85 ? 4.097 -9.490 13.945 1.00 58.00 85 ASN A CA 1
ATOM 704 C C . ASN A 1 85 ? 4.413 -7.988 14.093 1.00 58.00 85 ASN A C 1
ATOM 706 O O . ASN A 1 85 ? 5.578 -7.607 13.998 1.00 58.00 85 ASN A O 1
ATOM 710 N N . VAL A 1 86 ? 3.420 -7.117 14.288 1.00 54.19 86 VAL A N 1
ATOM 711 C CA . VAL A 1 86 ? 3.690 -5.695 14.546 1.00 54.19 86 VAL A CA 1
ATOM 712 C C . VAL A 1 86 ? 4.074 -5.532 16.010 1.00 54.19 86 VAL A C 1
ATOM 714 O O . VAL A 1 86 ? 3.238 -5.729 16.892 1.00 54.19 86 VAL A O 1
ATOM 717 N N . GLU A 1 87 ? 5.327 -5.146 16.265 1.00 54.38 87 GLU A N 1
ATOM 718 C CA . GLU A 1 87 ? 5.748 -4.639 17.570 1.00 54.38 87 GLU A CA 1
ATOM 719 C C . GLU A 1 87 ? 4.823 -3.480 17.942 1.00 54.38 87 GLU A C 1
ATOM 721 O O . GLU A 1 87 ? 4.800 -2.419 17.312 1.00 54.38 87 GLU A O 1
ATOM 726 N N . VAL A 1 88 ? 3.970 -3.726 18.932 1.00 52.56 88 VAL A N 1
ATOM 727 C CA . VAL A 1 88 ? 3.146 -2.686 19.522 1.00 52.56 88 VAL A CA 1
ATOM 728 C C . VAL A 1 88 ? 4.125 -1.769 20.233 1.00 52.56 88 VAL A C 1
ATOM 730 O O . VAL A 1 88 ? 4.654 -2.141 21.273 1.00 52.56 88 VAL A O 1
ATOM 733 N N . PHE A 1 89 ? 4.391 -0.593 19.660 1.00 51.12 89 PHE A N 1
ATOM 734 C CA . PHE A 1 89 ? 4.989 0.490 20.429 1.00 51.12 89 PHE A CA 1
ATOM 735 C C . PHE A 1 89 ? 4.156 0.633 21.698 1.00 51.12 89 PHE A C 1
ATOM 737 O O . PHE A 1 89 ? 2.932 0.791 21.602 1.00 51.12 89 PHE A O 1
ATOM 744 N N . GLU A 1 90 ? 4.801 0.486 22.855 1.00 48.75 90 GLU A N 1
ATOM 745 C CA . GLU A 1 90 ? 4.182 0.761 24.142 1.00 48.75 90 GLU A CA 1
ATOM 746 C C . GLU A 1 90 ? 3.640 2.184 24.049 1.00 48.75 90 GLU A C 1
ATOM 748 O O . GLU A 1 90 ? 4.386 3.157 23.953 1.00 48.75 90 GLU A O 1
ATOM 753 N N . ILE A 1 91 ? 2.316 2.297 23.947 1.00 56.88 91 ILE A N 1
ATOM 754 C CA . ILE A 1 91 ? 1.658 3.569 24.185 1.00 56.88 91 ILE A CA 1
ATOM 755 C C . ILE A 1 91 ? 2.036 3.868 25.628 1.00 56.88 91 ILE A C 1
ATOM 757 O O . ILE A 1 91 ? 1.715 3.060 26.497 1.00 56.88 91 ILE A O 1
ATOM 761 N N . GLU A 1 92 ? 2.779 4.949 25.862 1.00 50.38 92 GLU A N 1
ATOM 762 C CA . GLU A 1 92 ? 3.042 5.448 27.208 1.00 50.38 92 GLU A CA 1
ATOM 763 C C . GLU A 1 92 ? 1.680 5.756 27.834 1.00 50.38 92 GLU A C 1
ATOM 765 O O . GLU A 1 92 ? 1.084 6.810 27.609 1.00 50.38 92 GLU A O 1
ATOM 770 N N . VAL A 1 93 ? 1.128 4.759 28.525 1.00 55.72 93 VA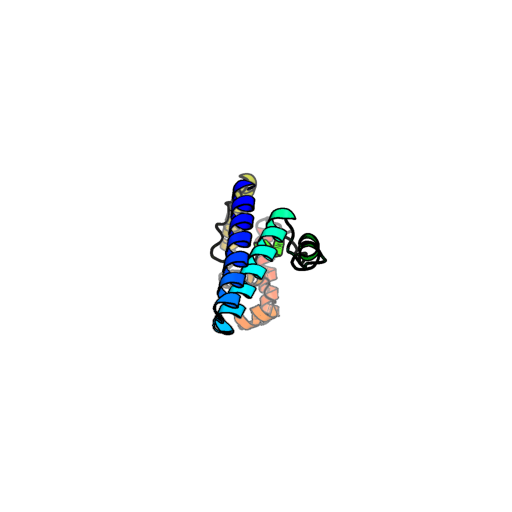L A N 1
ATOM 771 C CA . VAL A 1 93 ? -0.107 4.888 29.281 1.00 55.72 93 VAL A CA 1
ATOM 772 C C . VAL A 1 93 ? 0.223 5.864 30.396 1.00 55.72 93 VAL A C 1
ATOM 774 O O . VAL A 1 93 ? 1.147 5.633 31.177 1.00 55.72 93 VAL A O 1
ATOM 777 N N . SER A 1 94 ? -0.486 6.986 30.423 1.00 61.06 94 SER A N 1
ATOM 778 C CA . SER A 1 94 ? -0.344 7.983 31.482 1.00 61.06 94 SER A CA 1
ATOM 779 C C . SER A 1 94 ? -0.511 7.308 32.849 1.00 61.06 94 SER A C 1
ATOM 781 O O . SER A 1 94 ? -1.378 6.446 33.006 1.00 61.06 94 SER A O 1
ATOM 783 N N . GLU A 1 95 ? 0.266 7.715 33.858 1.00 60.75 95 GLU A N 1
ATOM 784 C CA . GLU A 1 95 ? 0.107 7.242 35.246 1.00 60.75 95 GLU A CA 1
ATOM 785 C C . GLU A 1 95 ? -1.351 7.394 35.734 1.00 60.75 95 GLU A C 1
ATOM 787 O O . GLU A 1 95 ? -1.862 6.544 36.461 1.00 60.75 95 GLU A O 1
ATOM 792 N N . GLU A 1 96 ? -2.073 8.404 35.230 1.00 60.59 96 GLU A N 1
ATOM 793 C CA . GLU A 1 96 ? -3.493 8.629 35.524 1.00 60.59 96 GLU A CA 1
ATOM 794 C C . GLU A 1 96 ? -4.436 7.569 34.923 1.00 60.59 96 GLU A C 1
ATOM 796 O O . GLU A 1 96 ? -5.543 7.359 35.427 1.00 60.59 96 GLU A O 1
ATOM 801 N N . GLU A 1 97 ? -4.065 6.939 33.806 1.00 59.84 97 GLU A N 1
ATOM 802 C CA . GLU A 1 97 ? -4.845 5.860 33.186 1.00 59.84 97 GLU A CA 1
ATOM 803 C C . GLU A 1 97 ? -4.609 4.527 33.901 1.00 59.84 97 GLU A C 1
ATOM 805 O O . GLU A 1 97 ? -5.563 3.770 34.093 1.00 59.84 97 GLU A O 1
ATOM 810 N N . ILE A 1 98 ? -3.385 4.293 34.383 1.00 61.09 98 ILE A N 1
ATOM 811 C CA . ILE A 1 98 ? -3.033 3.123 35.200 1.00 61.09 98 ILE A CA 1
ATOM 812 C C . ILE A 1 98 ? -3.791 3.163 36.535 1.00 61.09 98 ILE A C 1
ATOM 814 O O . ILE A 1 98 ? -4.458 2.190 36.887 1.00 61.09 98 ILE A O 1
ATOM 818 N N . GLU A 1 99 ? -3.787 4.305 37.232 1.00 63.16 99 GLU A N 1
ATOM 819 C CA . GLU A 1 99 ? -4.493 4.469 38.512 1.00 63.16 99 GLU A CA 1
ATOM 820 C C . GLU A 1 99 ? -6.015 4.276 38.357 1.00 63.16 99 GLU A C 1
ATOM 822 O O . GLU A 1 99 ? -6.663 3.597 39.159 1.00 63.16 99 GLU A O 1
ATOM 827 N N . LYS A 1 100 ? -6.604 4.792 37.268 1.00 65.38 100 LYS A N 1
ATOM 828 C CA . LYS A 1 100 ? -8.030 4.577 36.960 1.00 65.38 100 LYS A CA 1
ATOM 829 C C . LYS A 1 100 ? -8.354 3.110 36.702 1.00 65.38 100 LYS A C 1
ATOM 831 O O . LYS A 1 100 ? -9.453 2.672 37.050 1.00 65.38 100 LYS A O 1
ATOM 836 N N . ASP A 1 101 ? -7.458 2.362 36.073 1.00 68.56 101 ASP A N 1
ATOM 837 C CA . ASP A 1 101 ? -7.681 0.947 35.797 1.00 68.56 101 ASP A CA 1
ATOM 838 C C . ASP A 1 101 ? -7.503 0.080 37.047 1.00 68.56 101 ASP A C 1
ATOM 840 O O . ASP A 1 101 ? -8.316 -0.820 37.264 1.00 68.56 101 ASP A O 1
ATOM 844 N N . GLU A 1 102 ? -6.561 0.400 37.936 1.00 72.31 102 GLU A N 1
ATOM 845 C CA . GLU A 1 102 ? -6.439 -0.255 39.246 1.00 72.31 102 GLU A CA 1
ATOM 846 C C . GLU A 1 102 ? -7.699 -0.053 40.100 1.00 72.31 102 GLU A C 1
ATOM 848 O O . GLU A 1 102 ? -8.282 -1.025 40.592 1.00 72.31 102 GLU A O 1
ATOM 853 N N . MET A 1 103 ? -8.211 1.182 40.174 1.00 67.88 103 MET A N 1
ATOM 854 C CA . MET A 1 103 ? -9.460 1.485 40.885 1.00 67.88 103 MET A CA 1
ATOM 855 C C . MET A 1 103 ? -10.665 0.718 40.318 1.00 67.88 103 MET A C 1
ATOM 857 O O . MET A 1 103 ? -11.514 0.237 41.073 1.00 67.88 103 MET A O 1
ATOM 861 N N . LYS A 1 104 ? -10.758 0.567 38.987 1.00 69.62 104 LYS A N 1
ATOM 862 C CA . LYS A 1 104 ? -11.818 -0.238 38.351 1.00 69.62 104 LYS A CA 1
ATOM 863 C C . LYS A 1 104 ? -11.673 -1.721 38.679 1.00 69.62 104 LYS A C 1
ATOM 865 O O . LYS A 1 104 ? -12.680 -2.383 38.925 1.00 69.62 104 LYS A O 1
ATOM 870 N N . GLN A 1 105 ? -10.453 -2.254 38.662 1.00 74.06 105 GLN A N 1
ATOM 871 C CA . GLN A 1 105 ? -10.199 -3.661 38.973 1.00 74.06 105 GLN A CA 1
ATOM 872 C C . GLN A 1 105 ? -10.581 -3.989 40.415 1.00 74.06 105 GLN A C 1
ATOM 874 O O . GLN A 1 105 ? -11.205 -5.022 40.672 1.00 74.06 105 GLN A O 1
ATOM 879 N N . ASP A 1 106 ? -10.270 -3.102 41.354 1.00 75.38 106 ASP A N 1
ATOM 880 C CA . ASP A 1 106 ? -10.638 -3.300 42.752 1.00 75.38 106 ASP A CA 1
ATOM 881 C C . ASP A 1 106 ? -12.148 -3.164 42.976 1.00 75.38 106 ASP A C 1
ATOM 883 O O . ASP A 1 106 ? -12.736 -4.015 43.650 1.00 75.38 106 ASP A O 1
ATOM 887 N N . LEU A 1 107 ? -12.813 -2.228 42.289 1.00 71.62 107 LEU A N 1
ATOM 888 C CA . LEU A 1 107 ? -14.276 -2.138 42.276 1.00 71.62 107 LEU A CA 1
ATOM 889 C C . LEU A 1 107 ? -14.927 -3.434 41.759 1.00 71.62 107 LEU A C 1
ATOM 891 O O . LEU A 1 107 ? -15.884 -3.941 42.349 1.00 71.62 107 LEU A O 1
ATOM 895 N N . ILE A 1 108 ? -14.402 -4.005 40.670 1.00 74.19 108 ILE A N 1
ATOM 896 C CA . ILE A 1 108 ? -14.903 -5.268 40.109 1.00 74.19 108 ILE A CA 1
ATOM 897 C C . ILE A 1 108 ? -14.743 -6.405 41.122 1.00 74.19 108 ILE A C 1
ATOM 899 O O . ILE A 1 108 ? -15.677 -7.189 41.313 1.00 74.19 108 ILE A O 1
ATOM 903 N N . LYS A 1 109 ? -13.592 -6.499 41.800 1.00 78.06 109 LYS A N 1
ATOM 904 C CA . LYS A 1 109 ? -13.355 -7.528 42.825 1.00 78.06 109 LYS A CA 1
ATOM 905 C C . LYS A 1 109 ? -14.325 -7.402 43.996 1.00 78.06 109 LYS A C 1
ATOM 907 O O . LYS A 1 109 ? -14.782 -8.429 44.500 1.00 78.06 109 LYS A O 1
ATOM 912 N N . GLU A 1 110 ? -14.638 -6.187 44.437 1.00 74.81 110 GLU A N 1
ATOM 913 C CA . GLU A 1 110 ? -15.589 -5.961 45.528 1.00 74.81 110 GLU A CA 1
ATOM 914 C C . GLU A 1 110 ? -17.013 -6.345 45.132 1.00 74.81 110 GLU A C 1
ATOM 916 O O . GLU A 1 110 ? -17.625 -7.169 45.813 1.00 74.81 110 GLU A O 1
ATOM 921 N N . ILE A 1 111 ? -17.493 -5.883 43.972 1.00 74.75 111 ILE A N 1
ATOM 922 C CA . ILE A 1 111 ? -18.810 -6.268 43.439 1.00 74.75 111 ILE A CA 1
ATOM 923 C C . ILE A 1 111 ? -18.905 -7.795 43.304 1.00 74.75 111 ILE A C 1
ATOM 925 O O . ILE A 1 111 ? -19.894 -8.420 43.702 1.00 74.75 111 ILE A O 1
ATOM 929 N N . MET A 1 112 ? -17.844 -8.437 42.811 1.00 74.81 112 MET A N 1
ATOM 930 C CA . MET A 1 112 ? -17.791 -9.888 42.669 1.00 74.81 112 MET A CA 1
ATOM 931 C C . MET A 1 112 ? -17.810 -10.641 44.005 1.00 74.81 112 MET A C 1
ATOM 933 O O . MET A 1 112 ? -18.135 -11.824 43.994 1.00 74.81 112 MET A O 1
ATOM 937 N N . LYS A 1 113 ? -17.507 -10.046 45.165 1.00 79.19 113 LYS A N 1
ATOM 938 C CA . LYS A 1 113 ? -17.649 -10.745 46.463 1.00 79.19 113 LYS A CA 1
ATOM 939 C C . LYS A 1 113 ? -19.110 -10.890 46.905 1.00 79.19 113 LYS A C 1
ATOM 941 O O . LYS A 1 113 ? -19.424 -11.790 47.678 1.00 79.19 113 LYS A O 1
ATOM 946 N N . VAL A 1 114 ? -19.989 -10.040 46.390 1.00 78.50 114 VAL A N 1
ATOM 947 C CA . VAL A 1 114 ? -21.356 -9.818 46.896 1.00 78.50 114 VAL A CA 1
ATOM 948 C C . VAL A 1 114 ? -22.396 -10.581 46.072 1.00 78.50 114 VAL A C 1
ATOM 950 O O . VAL A 1 114 ? -23.475 -10.962 46.554 1.00 78.50 114 VAL A O 1
ATOM 953 N N . LEU A 1 115 ? -22.067 -10.825 44.803 1.00 80.38 115 LEU A N 1
ATOM 954 C CA . LEU A 1 115 ? -22.872 -11.635 43.902 1.00 80.38 115 LEU A CA 1
ATOM 955 C C . LEU A 1 115 ? -22.713 -13.128 44.225 1.00 80.38 115 LEU A C 1
ATOM 957 O O . LEU A 1 115 ? -21.620 -13.616 44.513 1.00 80.38 115 LEU A O 1
ATOM 961 N N . ASP A 1 116 ? -23.818 -13.866 44.147 1.00 83.38 116 ASP A N 1
ATOM 962 C CA . ASP A 1 116 ? -23.808 -15.329 44.232 1.00 83.38 116 ASP A CA 1
ATOM 963 C C . ASP A 1 116 ? -23.238 -15.954 42.941 1.00 83.38 116 ASP A C 1
ATOM 965 O O . ASP A 1 116 ? -23.243 -15.315 41.893 1.00 83.38 116 ASP A O 1
ATOM 969 N N . LYS A 1 117 ? -22.762 -17.207 42.969 1.00 80.81 117 LYS A N 1
ATOM 970 C CA . LYS A 1 117 ? -22.110 -17.859 41.810 1.00 80.81 117 LYS A CA 1
ATOM 971 C C . LYS A 1 117 ? -22.947 -17.777 40.525 1.00 80.81 117 LYS A C 1
ATOM 973 O O . LYS A 1 117 ? -22.417 -17.416 39.481 1.00 80.81 117 LYS A O 1
ATOM 978 N N . ARG A 1 118 ? -24.259 -18.024 40.622 1.00 80.25 118 ARG A N 1
ATOM 979 C CA . ARG A 1 118 ? -25.197 -17.898 39.488 1.00 80.25 118 ARG A CA 1
ATOM 980 C C . ARG A 1 118 ? -25.418 -16.455 39.039 1.00 80.25 118 ARG A C 1
ATOM 982 O O . ARG A 1 118 ? -25.590 -16.188 37.857 1.00 80.25 118 ARG A O 1
ATOM 989 N N . GLU A 1 119 ? -25.428 -15.520 39.983 1.00 83.12 119 GLU A N 1
ATOM 990 C CA . GLU A 1 119 ? -25.573 -14.093 39.690 1.00 83.12 119 GLU A CA 1
ATOM 991 C C . GLU A 1 119 ? -24.330 -13.547 38.970 1.00 83.12 119 GLU A C 1
ATOM 993 O O . GLU A 1 119 ? -24.473 -12.715 38.075 1.00 83.12 119 GLU A O 1
ATOM 998 N N . LYS A 1 120 ? -23.133 -14.047 39.314 1.00 82.75 120 LYS A N 1
ATOM 999 C CA . LYS A 1 120 ? -21.863 -13.694 38.659 1.00 82.75 120 LYS A CA 1
ATOM 1000 C C . LYS A 1 120 ? -21.832 -14.122 37.200 1.00 82.75 120 LYS A C 1
ATOM 1002 O O . LYS A 1 120 ? -21.553 -13.283 36.355 1.00 82.75 120 LYS A O 1
ATOM 1007 N N . GLU A 1 121 ? -22.177 -15.376 36.904 1.00 84.12 121 GLU A N 1
ATOM 1008 C CA . GLU A 1 121 ? -22.206 -15.882 35.522 1.00 84.12 121 GLU A CA 1
ATOM 1009 C C . GLU A 1 121 ? -23.148 -15.051 34.644 1.00 84.12 121 GLU A C 1
ATOM 1011 O O . GLU A 1 121 ? -22.768 -14.595 33.567 1.00 84.12 121 GLU A O 1
ATOM 1016 N N . VAL A 1 122 ? -24.363 -14.769 35.128 1.00 85.12 122 VAL A N 1
ATOM 1017 C CA . VAL A 1 122 ? -25.329 -13.936 34.393 1.00 85.12 122 VAL A CA 1
ATOM 1018 C C . VAL A 1 122 ? -24.807 -12.508 34.198 1.00 85.12 122 VAL A C 1
ATOM 1020 O O . VAL A 1 122 ? -24.997 -11.918 33.132 1.00 85.12 122 VAL A O 1
ATOM 1023 N N . PHE A 1 123 ? -24.151 -11.936 35.210 1.00 84.25 123 PHE A N 1
ATOM 1024 C CA . PHE A 1 123 ? -23.610 -10.580 35.147 1.00 84.25 123 PHE A CA 1
ATOM 1025 C C . PHE A 1 123 ? -22.412 -10.471 34.190 1.00 84.25 123 PHE A C 1
ATOM 1027 O O . PHE A 1 123 ? -22.340 -9.527 33.401 1.00 84.25 123 PHE A O 1
ATOM 1034 N N . GLU A 1 124 ? -21.517 -11.458 34.190 1.00 84.44 124 GLU A N 1
ATOM 1035 C CA . GLU A 1 124 ? -20.379 -11.555 33.274 1.00 84.44 124 GLU A CA 1
ATOM 1036 C C . GLU A 1 124 ? -20.851 -11.703 31.821 1.00 84.44 124 GLU A C 1
ATOM 1038 O O . GLU A 1 124 ? -20.445 -10.939 30.942 1.00 84.44 124 GLU A O 1
ATOM 1043 N N . MET A 1 125 ? -21.809 -12.601 31.573 1.00 84.69 125 MET A N 1
ATOM 1044 C CA . MET A 1 125 ? -22.412 -12.762 30.248 1.00 84.69 125 MET A CA 1
ATOM 1045 C C . MET A 1 125 ? -23.118 -11.483 29.771 1.00 84.69 125 MET A C 1
ATOM 1047 O O . MET A 1 125 ? -23.014 -11.114 28.600 1.00 84.69 125 MET A O 1
ATOM 1051 N N . SER A 1 126 ? -23.804 -10.773 30.672 1.00 82.25 126 SER A N 1
ATOM 1052 C CA . SER A 1 126 ? -24.431 -9.485 30.355 1.00 82.25 126 SER A CA 1
ATOM 1053 C C . SER A 1 126 ? -23.402 -8.392 30.047 1.00 82.25 126 SER A C 1
ATOM 1055 O O . SER A 1 126 ? -23.673 -7.534 29.205 1.00 82.25 126 SER A O 1
ATOM 1057 N N . SER A 1 127 ? -22.244 -8.406 30.711 1.00 78.19 127 SER A N 1
ATOM 1058 C CA . SER A 1 127 ? -21.154 -7.443 30.492 1.00 78.19 127 SER A CA 1
ATOM 1059 C C . SER A 1 127 ? -20.512 -7.635 29.115 1.00 78.19 127 SER A C 1
ATOM 1061 O O . SER A 1 127 ? -20.215 -6.663 28.423 1.00 78.19 127 SER A O 1
ATOM 1063 N N . ASN A 1 128 ? -20.452 -8.883 28.643 1.00 81.69 128 ASN A N 1
ATOM 1064 C CA . ASN A 1 128 ? -20.031 -9.252 27.288 1.00 81.69 128 ASN A CA 1
ATOM 1065 C C . ASN A 1 128 ? -21.072 -8.935 26.187 1.00 81.69 128 ASN A C 1
ATOM 1067 O O . ASN A 1 128 ? -20.987 -9.464 25.079 1.00 81.69 128 ASN A O 1
ATOM 1071 N N . LYS A 1 129 ? -22.067 -8.075 26.464 1.00 79.62 129 LYS A N 1
ATOM 1072 C CA . LYS A 1 129 ? -23.122 -7.630 25.526 1.00 79.62 129 LYS A CA 1
ATOM 1073 C C . LYS A 1 129 ? -23.963 -8.766 24.916 1.00 79.62 129 LYS A C 1
ATOM 1075 O O . LYS A 1 129 ? -24.550 -8.599 23.845 1.00 79.62 129 LYS A O 1
ATOM 1080 N N . LEU A 1 130 ? -24.067 -9.916 25.586 1.00 83.94 130 LEU A N 1
ATOM 1081 C CA . LEU A 1 130 ? -24.956 -10.995 25.150 1.00 83.94 130 LEU A CA 1
ATOM 1082 C C . LEU A 1 130 ? -26.425 -10.614 25.384 1.00 83.94 130 LEU A C 1
ATOM 1084 O O . LEU A 1 130 ? -26.780 -9.976 26.376 1.00 83.94 130 LEU A O 1
ATOM 1088 N N . SER A 1 131 ? -27.308 -11.021 24.468 1.00 87.94 131 SER A N 1
ATOM 1089 C CA . SER A 1 131 ? -28.743 -10.785 24.635 1.00 87.94 131 SER A CA 1
ATOM 1090 C C . SER A 1 131 ? -29.305 -11.653 25.766 1.00 87.94 131 SER A C 1
ATOM 1092 O O . SER A 1 131 ? -28.892 -12.798 25.947 1.00 87.94 131 SER A O 1
ATOM 1094 N N . GLN A 1 132 ? -30.306 -11.147 26.492 1.00 87.12 132 GLN A N 1
ATOM 1095 C CA . GLN A 1 132 ? -30.964 -11.899 27.575 1.00 87.12 132 GLN A CA 1
ATOM 1096 C C . GLN A 1 132 ? -31.514 -13.253 27.106 1.00 87.12 132 GLN A C 1
ATOM 1098 O O . GLN A 1 132 ? -31.506 -14.211 27.868 1.00 87.12 132 GLN A O 1
ATOM 1103 N N . TYR A 1 133 ? -31.955 -13.340 25.847 1.00 88.00 133 TYR A N 1
ATOM 1104 C CA . TYR A 1 133 ? -32.403 -14.591 25.235 1.00 88.00 133 TYR A CA 1
ATOM 1105 C C . TYR A 1 133 ? -31.265 -15.599 25.072 1.00 88.00 133 TYR A C 1
ATOM 1107 O O . TYR A 1 133 ? -31.448 -16.775 25.353 1.00 88.00 133 TYR A O 1
ATOM 1115 N N . LYS A 1 134 ? -30.081 -15.139 24.660 1.00 88.06 134 LYS A N 1
ATOM 1116 C CA . LYS A 1 134 ? -28.914 -16.002 24.470 1.00 88.06 134 LYS A CA 1
ATOM 1117 C C . LYS A 1 134 ? -28.326 -16.473 25.806 1.00 88.06 134 LYS A C 1
ATOM 1119 O O . LYS A 1 134 ? -27.846 -17.594 25.902 1.00 88.06 134 LYS A O 1
ATOM 1124 N N . ILE A 1 135 ? -28.403 -15.632 26.837 1.00 87.75 135 ILE A N 1
ATOM 1125 C CA . ILE A 1 135 ? -28.029 -15.991 28.215 1.00 87.75 135 ILE A CA 1
ATOM 1126 C C . ILE A 1 135 ? -28.992 -17.046 28.775 1.00 87.75 135 ILE A C 1
ATOM 1128 O O . ILE A 1 135 ? -28.553 -18.028 29.363 1.00 87.75 135 ILE A O 1
ATOM 1132 N N . ALA A 1 136 ? -30.296 -16.854 28.558 1.00 89.12 136 ALA A N 1
ATOM 1133 C CA . ALA A 1 136 ? -31.335 -17.799 28.959 1.00 89.12 136 ALA A CA 1
ATOM 1134 C C . ALA A 1 136 ? -31.125 -19.185 28.325 1.00 89.12 136 ALA A C 1
ATOM 1136 O O . ALA A 1 136 ? -31.163 -20.187 29.034 1.00 89.12 136 ALA A O 1
ATOM 1137 N N . ASP A 1 137 ? -30.823 -19.221 27.024 1.00 89.81 137 ASP A N 1
ATOM 1138 C CA . ASP A 1 137 ? -30.538 -20.451 26.276 1.00 89.81 137 ASP A CA 1
ATOM 1139 C C . ASP A 1 137 ? -29.277 -21.172 26.789 1.00 89.81 137 ASP A C 1
ATOM 1141 O O . ASP A 1 137 ? -29.313 -22.368 27.059 1.00 89.81 137 ASP A O 1
ATOM 1145 N N . MET A 1 138 ? -28.184 -20.436 27.034 1.00 87.38 138 MET A N 1
ATOM 1146 C CA . MET A 1 138 ? -26.939 -21.016 27.563 1.00 87.38 138 MET A CA 1
ATOM 1147 C C . MET A 1 138 ? -27.078 -21.593 28.975 1.00 87.38 138 MET A C 1
ATOM 1149 O O . MET A 1 138 ? -26.466 -22.613 29.284 1.00 87.38 138 MET A O 1
ATOM 1153 N N . LEU A 1 139 ? -27.848 -20.934 29.842 1.00 85.50 139 LEU A N 1
ATOM 1154 C CA . LEU A 1 139 ? -28.024 -21.343 31.238 1.00 85.50 139 LEU A CA 1
ATOM 1155 C C . LEU A 1 139 ? -29.240 -22.262 31.447 1.00 85.50 139 LEU A C 1
ATOM 1157 O O . LEU A 1 139 ? -29.461 -22.726 32.565 1.00 85.50 139 LEU A O 1
ATOM 1161 N N . GLY A 1 140 ? -30.030 -22.525 30.399 1.00 87.00 140 GLY A N 1
ATOM 1162 C CA . GLY A 1 140 ? -31.241 -23.348 30.465 1.00 87.00 140 GLY A CA 1
ATOM 1163 C C . GLY A 1 140 ? -32.347 -22.760 31.351 1.00 87.00 140 GLY A C 1
ATOM 1164 O O . GLY A 1 140 ? -33.141 -23.507 31.920 1.00 87.00 140 GLY A O 1
ATOM 1165 N N . ILE A 1 141 ? -32.387 -21.434 31.503 1.00 88.44 141 ILE A N 1
ATOM 1166 C CA . ILE A 1 141 ? -33.348 -20.703 32.346 1.00 88.44 141 ILE A CA 1
ATOM 1167 C C . ILE A 1 141 ? -34.286 -19.851 31.495 1.00 88.44 141 ILE A C 1
ATOM 1169 O O . ILE A 1 141 ? -34.036 -19.596 30.320 1.00 88.44 141 ILE A O 1
ATOM 1173 N N . SER A 1 142 ? -35.384 -19.374 32.082 1.00 89.19 142 SER A N 1
ATOM 1174 C CA . SER A 1 142 ? -36.294 -18.476 31.365 1.00 89.19 142 SER A CA 1
ATOM 1175 C C . SER A 1 142 ? -35.710 -17.062 31.224 1.00 89.19 142 SER A C 1
ATOM 1177 O O . SER A 1 142 ? -34.955 -16.579 32.071 1.00 89.19 142 SER A O 1
ATOM 1179 N N . ARG A 1 143 ? -36.104 -16.340 30.167 1.00 89.06 143 ARG A N 1
ATOM 1180 C CA . ARG A 1 143 ? -35.720 -14.928 29.965 1.00 89.06 143 ARG A CA 1
ATOM 1181 C C . ARG A 1 143 ? -36.120 -14.046 31.156 1.00 89.06 143 ARG A C 1
ATOM 1183 O O . ARG A 1 143 ? -35.376 -13.140 31.536 1.00 89.06 143 ARG A O 1
ATOM 1190 N N . ASP A 1 144 ? -37.293 -14.294 31.732 1.00 88.81 144 ASP A N 1
ATOM 1191 C CA . ASP A 1 144 ? -37.789 -13.524 32.874 1.00 88.81 144 AS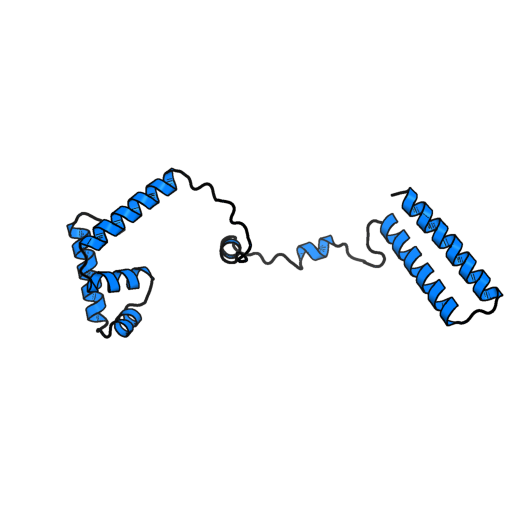P A CA 1
ATOM 1192 C C . ASP A 1 144 ? -36.935 -13.757 34.121 1.00 88.81 144 ASP A C 1
ATOM 1194 O O . ASP A 1 144 ? -36.642 -12.813 34.855 1.00 88.81 144 ASP A O 1
ATOM 1198 N N . GLU A 1 145 ? -36.435 -14.975 34.309 1.00 85.31 145 GLU A N 1
ATOM 1199 C CA . GLU A 1 145 ? -35.513 -15.310 35.391 1.00 85.31 145 GLU A CA 1
ATOM 1200 C C . GLU A 1 145 ? -34.166 -14.587 35.239 1.00 85.31 145 GLU A C 1
ATOM 1202 O O . GLU A 1 145 ? -33.704 -13.958 36.192 1.00 85.31 145 GLU A O 1
ATOM 1207 N N . VAL A 1 146 ? -33.605 -14.523 34.023 1.00 87.56 146 VAL A N 1
ATOM 1208 C CA . VAL A 1 146 ? -32.418 -13.692 33.717 1.00 87.56 146 VAL A CA 1
ATOM 1209 C C . VAL A 1 146 ? -32.664 -12.221 34.078 1.00 87.56 146 VAL A C 1
ATOM 1211 O O . VAL A 1 146 ? -31.826 -11.569 34.705 1.00 87.56 146 VAL A O 1
ATOM 1214 N N . LYS A 1 147 ? -33.834 -11.677 33.724 1.00 88.88 147 LYS A N 1
ATOM 1215 C CA . LYS A 1 147 ? -34.202 -10.281 34.011 1.00 88.88 147 LYS A CA 1
ATOM 1216 C C . LYS A 1 147 ? -34.315 -10.004 35.515 1.00 88.88 147 LYS A C 1
ATOM 1218 O O . LYS A 1 147 ? -33.892 -8.936 35.977 1.00 88.88 147 LYS A O 1
ATOM 1223 N N . VAL A 1 148 ? -34.878 -10.941 36.278 1.00 90.56 148 VAL A N 1
ATOM 1224 C CA . VAL A 1 148 ? -34.977 -10.855 37.743 1.00 90.56 148 VAL A CA 1
ATOM 1225 C C . VAL A 1 148 ? -33.587 -10.903 38.373 1.00 90.56 148 VAL A C 1
ATOM 1227 O O . VAL A 1 148 ? -33.285 -10.052 39.212 1.00 90.56 148 VAL A O 1
ATOM 1230 N N . ILE A 1 149 ? -32.725 -11.821 37.925 1.00 88.38 149 ILE A N 1
ATOM 1231 C CA . ILE A 1 149 ? -31.340 -11.947 38.398 1.00 88.38 149 ILE A CA 1
ATOM 1232 C C . ILE A 1 149 ? -30.575 -10.637 38.178 1.00 88.38 149 ILE A C 1
ATOM 1234 O O . ILE A 1 149 ? -30.048 -10.075 39.135 1.00 88.38 149 ILE A O 1
ATOM 1238 N N . ILE A 1 150 ? -30.606 -10.069 36.968 1.00 87.00 150 ILE A N 1
ATOM 1239 C CA . ILE A 1 150 ? -29.936 -8.790 36.663 1.00 87.00 150 ILE A CA 1
ATOM 1240 C C . ILE A 1 150 ? -30.453 -7.663 37.569 1.00 87.00 150 ILE A C 1
ATOM 1242 O O . ILE A 1 150 ? -29.681 -6.852 38.084 1.00 87.00 150 ILE A O 1
ATOM 1246 N N . SER A 1 151 ? -31.767 -7.609 37.788 1.00 86.44 151 SER A N 1
ATOM 1247 C CA . SER A 1 151 ? -32.395 -6.587 38.634 1.00 86.44 151 SER A CA 1
ATOM 1248 C C . SER A 1 151 ? -31.997 -6.735 40.108 1.00 86.44 151 SER A C 1
ATOM 1250 O O . SER A 1 151 ? -31.834 -5.734 40.811 1.00 86.44 151 SER A O 1
ATOM 1252 N N . ARG A 1 152 ? -31.807 -7.974 40.581 1.00 85.12 152 ARG A N 1
ATOM 1253 C CA . ARG A 1 152 ? -31.302 -8.286 41.924 1.00 85.12 152 ARG A CA 1
ATOM 1254 C C . ARG A 1 152 ? -29.831 -7.898 42.072 1.00 85.12 152 ARG A C 1
ATOM 1256 O O . ARG A 1 152 ? -29.502 -7.251 43.064 1.00 85.12 152 ARG A O 1
ATOM 1263 N N . CYS A 1 153 ? -28.991 -8.189 41.077 1.00 84.31 153 CYS A N 1
ATOM 1264 C CA . CYS A 1 153 ? -27.590 -7.756 41.045 1.00 84.31 153 CYS A CA 1
ATOM 1265 C C . CYS A 1 153 ? -27.480 -6.230 41.145 1.00 84.31 153 CYS A C 1
ATOM 1267 O O . CYS A 1 153 ? -26.797 -5.719 42.028 1.00 84.31 153 CYS A O 1
ATOM 1269 N N . LYS A 1 154 ? -28.241 -5.488 40.326 1.00 83.06 154 LYS A N 1
ATOM 1270 C CA . LYS A 1 154 ? -28.269 -4.014 40.380 1.00 83.06 154 LYS A CA 1
ATOM 1271 C C . LYS A 1 154 ? -28.684 -3.479 41.751 1.00 83.06 154 LYS A C 1
ATOM 1273 O O . LYS A 1 154 ? -28.160 -2.468 42.203 1.00 83.06 154 LYS A O 1
ATOM 1278 N N . ARG A 1 155 ? -29.621 -4.153 42.427 1.00 83.88 155 ARG A N 1
ATOM 1279 C CA . ARG A 1 155 ? -30.065 -3.766 43.773 1.00 83.88 155 ARG A CA 1
ATOM 1280 C C . ARG A 1 155 ? -28.990 -4.005 44.832 1.00 83.88 155 ARG A C 1
ATOM 1282 O O . ARG A 1 155 ? -28.829 -3.153 45.695 1.00 83.88 155 ARG A O 1
ATOM 1289 N N . LYS A 1 156 ? -28.262 -5.124 44.761 1.00 82.44 156 LYS A N 1
ATOM 1290 C CA . LYS A 1 156 ? -27.136 -5.412 45.665 1.00 82.44 156 LYS A CA 1
ATOM 1291 C C . LYS A 1 156 ? -26.033 -4.364 45.521 1.00 82.44 156 LYS A C 1
ATOM 1293 O O . LYS A 1 156 ? -25.656 -3.762 46.514 1.00 82.44 156 LYS A O 1
ATOM 1298 N N . ILE A 1 157 ? -25.643 -4.064 44.282 1.00 80.25 157 ILE A N 1
ATOM 1299 C CA . ILE A 1 157 ? -24.629 -3.046 43.970 1.00 80.25 157 ILE A CA 1
ATOM 1300 C C . ILE A 1 157 ? -25.061 -1.664 44.492 1.00 80.25 157 ILE A C 1
ATOM 1302 O O . ILE A 1 157 ? -24.280 -0.968 45.133 1.00 80.25 157 ILE A O 1
ATOM 1306 N N . LYS A 1 158 ? -26.338 -1.296 44.310 1.00 80.44 158 LYS A N 1
ATOM 1307 C CA . LYS A 1 158 ? -26.882 -0.029 44.822 1.00 80.44 158 LYS A CA 1
ATOM 1308 C C . LYS A 1 158 ? -26.926 0.039 46.354 1.00 80.44 158 LYS A C 1
ATOM 1310 O O . LYS A 1 158 ? -26.690 1.105 46.914 1.00 80.44 158 LYS A O 1
ATOM 1315 N N . ASN A 1 159 ? -27.253 -1.063 47.030 1.00 78.75 159 ASN A N 1
ATOM 1316 C CA . ASN A 1 159 ? -27.307 -1.113 48.496 1.00 78.75 159 ASN A CA 1
ATOM 1317 C C . ASN A 1 159 ? -25.932 -0.931 49.147 1.00 78.75 159 ASN A C 1
ATOM 1319 O O . ASN A 1 159 ? -25.863 -0.485 50.286 1.00 78.75 159 ASN A O 1
ATOM 1323 N N . GLU A 1 160 ? -24.861 -1.243 48.428 1.00 71.19 160 GLU A N 1
ATOM 1324 C CA . GLU A 1 160 ? -23.485 -1.024 48.877 1.00 71.19 160 GLU A CA 1
ATOM 1325 C C . GLU A 1 160 ? -22.970 0.393 48.597 1.00 71.19 160 GLU A C 1
ATOM 1327 O O . GLU A 1 160 ? -21.828 0.707 48.904 1.00 71.19 160 GLU A O 1
ATOM 1332 N N . GLY A 1 161 ? -23.827 1.278 48.074 1.00 61.72 161 GLY A N 1
ATOM 1333 C CA . GLY A 1 161 ? -23.497 2.685 47.837 1.00 61.72 161 GLY A CA 1
ATOM 1334 C C . GLY A 1 161 ? -22.922 2.974 46.451 1.00 61.72 161 GLY A C 1
ATOM 1335 O O . GLY A 1 161 ? -22.600 4.124 46.161 1.00 61.72 161 GLY A O 1
ATOM 1336 N N . TRP A 1 162 ? -22.846 1.978 45.567 1.00 66.56 162 TRP A N 1
ATOM 1337 C CA . TRP A 1 162 ? -22.275 2.141 44.232 1.00 66.56 162 TRP A CA 1
ATOM 1338 C C . TRP A 1 162 ? -23.350 2.514 43.206 1.00 66.56 162 TRP A C 1
ATOM 1340 O O . TRP A 1 162 ? -24.365 1.827 43.043 1.00 66.56 162 TRP A O 1
ATOM 1350 N N . ILE A 1 163 ? -23.130 3.613 42.484 1.00 51.44 163 ILE A N 1
ATOM 1351 C CA . ILE A 1 163 ? -24.001 4.060 41.394 1.00 51.44 163 ILE A CA 1
ATOM 1352 C C . ILE A 1 163 ? -23.391 3.575 40.077 1.00 51.44 163 ILE A C 1
ATOM 1354 O O . ILE A 1 163 ? -22.363 4.079 39.639 1.00 51.44 163 ILE A O 1
ATOM 1358 N N . LEU A 1 164 ? -24.041 2.600 39.442 1.00 52.09 164 LEU A N 1
ATOM 1359 C CA . LEU A 1 164 ? -23.814 2.285 38.030 1.00 52.09 164 LEU A CA 1
ATOM 1360 C C . LEU A 1 164 ? -24.420 3.424 37.196 1.00 52.09 164 LEU A C 1
ATOM 1362 O O . LEU A 1 164 ? -25.648 3.510 37.105 1.00 52.09 164 LEU A O 1
ATOM 1366 N N . VAL A 1 165 ? -23.569 4.303 36.660 1.00 38.88 165 VAL A N 1
ATOM 1367 C CA . VAL A 1 165 ? -23.925 5.301 35.633 1.00 38.88 165 VAL A CA 1
ATOM 1368 C C . VAL A 1 165 ? -23.923 4.637 34.262 1.00 38.88 165 VAL A C 1
ATOM 1370 O O . VAL A 1 165 ? -22.982 3.856 33.996 1.00 38.88 165 VAL A O 1
#

InterPro domains:
  IPR007630 RNA polymerase sigma-70 region 4 [PF04545] (112-158)
  IPR013324 RNA polymerase sigma factor, region 3/4-like [SSF88659] (83-159)
  IPR014284 RNA polymerase sigma-70-like domain [TIGR02937] (46-160)
  IPR036388 Winged helix-like DNA-binding domain superfamily [G3DSA:1.10.10.10] (90-161)

Secondary structure (DSSP, 8-state):
-HHHHHHHHHHHHHHHHHHHHHHHTT--HHHHHHHHHHHHHHHHHHHHHHHTS-TT-SS-THHHHHHHS-----HHHHHHS--TT---------HHHHHHHHHHHHHHHHHHHHS-HHHHHHHHHHHTT--HHHHHHHHT--HHHHHHHHHHHHHHHHHTT----